Protein AF-A0A7V9JN51-F1 (afdb_monomer)

Radius of gyration: 38.96 Å; Cα contacts (8 Å, |Δi|>4): 199; chains: 1; bounding box: 69×54×113 Å

Mean predicted aligned error: 16.92 Å

Secondary structure (DSSP, 8-state):
--------------------------------PPPPPPPHHHHHHHHHHHHHHHHHHHHHHHHT---S----GGGGTSSPEEEEEEEEEEEEEEPPTTSS-SSS--EEEEEEEEE-STTSTT-EEEEEEE--TTS----TT-EEEEEE-SS-TTSGGGEEEEEE--SS-GGGG-

Foldseek 3Di:
DDDDDDDDDDDDDDDDDDDDDDPDPDDDDDDDDPDPDDDPVVVVVVCVVVVVVVVVVVVVCVVPVCPDDPPACVVVVPFFGKWKKFWQDWDKDFDDPPQDPPDDRWIKIWTFIATCDDPDHRATEIDIGTPDPPDDDDDGGKMWIWGAQPDPPNYNVRIDTDDIDDDDDCVVVD

Solvent-accessible surface area (backbone atoms only — not comparable to full-atom values): 11238 Å² total; per-residue (Å²): 142,81,88,86,84,89,82,90,82,88,83,91,82,89,84,89,85,85,85,88,90,75,95,69,86,83,80,87,77,87,80,78,68,82,77,76,80,79,50,73,66,58,54,50,54,49,47,68,54,48,52,59,52,51,49,51,50,53,50,45,51,62,73,66,44,80,84,60,77,80,74,47,48,45,86,74,77,76,44,48,38,72,26,44,27,36,27,69,37,60,42,82,36,78,57,63,95,80,84,61,77,92,78,78,95,54,52,14,36,36,28,39,30,30,25,69,38,74,93,37,54,71,45,70,31,67,47,78,42,70,65,48,97,85,46,80,88,71,49,64,72,36,47,32,33,26,30,34,69,82,59,56,72,85,44,41,88,24,47,42,84,74,49,62,70,76,74,81,63,76,78,75,79,114

Sequence (174 aa):
MSALDNRAGRHRGGGIGERAGAAGGHGHGHGHGPAPPSSRRVKMLLIAVLVPLALATLVGLWLTWPGDQPRSAIDVGLGQRPVQGDVLTATSAPCASGGAGVGQDKKCVSLAVRLADGDSPGVVIQQVLPDEPSTPRFAVGNHVVLGYTGGNPSDAASYQIQDFQRGAPMLWLA

Structure (mmCIF, N/CA/C/O backbone):
data_AF-A0A7V9JN51-F1
#
_entry.id   AF-A0A7V9JN51-F1
#
loop_
_atom_site.group_PDB
_atom_site.id
_atom_site.type_symbol
_atom_site.label_atom_id
_atom_site.label_alt_id
_atom_site.label_comp_id
_atom_site.label_asym_id
_atom_site.label_entity_id
_atom_site.label_seq_id
_atom_site.pdbx_PDB_ins_code
_atom_site.Cartn_x
_atom_site.Cartn_y
_atom_site.Cartn_z
_atom_site.occupancy
_atom_site.B_iso_or_equiv
_atom_site.auth_seq_id
_atom_site.auth_comp_id
_atom_site.auth_asym_id
_atom_site.auth_atom_id
_atom_site.pdbx_PDB_model_num
ATOM 1 N N . MET A 1 1 ? -38.667 8.776 93.250 1.00 43.41 1 MET A N 1
ATOM 2 C CA . MET A 1 1 ? -38.473 7.785 94.330 1.00 43.41 1 MET A CA 1
ATOM 3 C C . MET A 1 1 ? -39.469 6.654 94.141 1.00 43.41 1 MET A C 1
ATOM 5 O O . MET A 1 1 ? -40.639 6.836 94.439 1.00 43.41 1 MET A O 1
ATOM 9 N N . SER A 1 2 ? -39.026 5.535 93.574 1.00 45.75 2 SER A N 1
ATOM 10 C CA . SER A 1 2 ? -39.509 4.179 93.872 1.00 45.75 2 SER A CA 1
ATOM 11 C C . SER A 1 2 ? -38.674 3.218 93.041 1.00 45.75 2 SER A C 1
ATOM 13 O O . SER A 1 2 ? -38.678 3.266 91.815 1.00 45.75 2 SER A O 1
ATOM 15 N N . ALA A 1 3 ? -37.867 2.457 93.769 1.00 46.81 3 ALA A N 1
ATOM 16 C CA . ALA A 1 3 ? -37.090 1.327 93.304 1.00 46.81 3 ALA A CA 1
ATOM 17 C C . ALA A 1 3 ? -38.011 0.177 92.878 1.00 46.81 3 ALA A C 1
ATOM 19 O O . ALA A 1 3 ? -39.186 0.203 93.230 1.00 46.81 3 ALA A O 1
ATOM 20 N N . LEU A 1 4 ? -37.440 -0.796 92.161 1.00 54.66 4 LEU A N 1
ATOM 21 C CA . LEU A 1 4 ? -37.751 -2.238 92.088 1.00 54.66 4 LEU A CA 1
ATOM 22 C C . LEU A 1 4 ? -37.086 -2.749 90.791 1.00 54.66 4 LEU A C 1
ATOM 24 O O . LEU A 1 4 ? -37.167 -2.088 89.765 1.00 54.66 4 LEU A O 1
ATOM 28 N N . ASP A 1 5 ? -36.419 -3.889 90.699 1.00 55.03 5 ASP A N 1
ATOM 29 C CA . ASP A 1 5 ? -35.916 -4.849 91.673 1.00 55.03 5 ASP A CA 1
ATOM 30 C C . ASP A 1 5 ? -34.914 -5.721 90.892 1.00 55.03 5 ASP A C 1
ATOM 32 O O . ASP A 1 5 ? -35.132 -6.028 89.718 1.00 55.03 5 ASP A O 1
ATOM 36 N N . ASN A 1 6 ? -33.794 -6.076 91.510 1.00 48.84 6 ASN A N 1
ATOM 37 C CA . ASN A 1 6 ? -32.696 -6.814 90.889 1.00 48.84 6 ASN A CA 1
ATOM 38 C C . ASN A 1 6 ? -32.663 -8.198 91.548 1.00 48.84 6 ASN A C 1
ATOM 40 O O . ASN A 1 6 ? -32.334 -8.303 92.729 1.00 48.84 6 ASN A O 1
ATOM 44 N N . ARG A 1 7 ? -32.976 -9.273 90.813 1.00 53.31 7 ARG A N 1
ATOM 45 C CA . ARG A 1 7 ? -32.787 -10.649 91.306 1.00 53.31 7 ARG A CA 1
ATOM 46 C C . ARG A 1 7 ? -31.968 -11.487 90.340 1.00 53.31 7 ARG A C 1
ATOM 48 O O . ARG A 1 7 ? -32.456 -11.993 89.336 1.00 53.31 7 ARG A O 1
ATOM 55 N N . ALA A 1 8 ? -30.708 -11.658 90.722 1.00 46.53 8 ALA A N 1
ATOM 56 C CA . ALA A 1 8 ? -29.816 -12.687 90.226 1.00 46.53 8 ALA A CA 1
ATOM 57 C C . ALA A 1 8 ? -30.204 -14.053 90.820 1.00 46.53 8 ALA A C 1
ATOM 59 O O . ALA A 1 8 ? -30.344 -14.195 92.035 1.00 46.53 8 ALA A O 1
ATOM 60 N N . GLY A 1 9 ? -30.328 -15.062 89.958 1.00 46.59 9 GLY A N 1
ATOM 61 C CA . GLY A 1 9 ? -30.473 -16.472 90.313 1.00 46.59 9 GLY A CA 1
ATOM 62 C C . GLY A 1 9 ? -29.357 -17.280 89.657 1.00 46.59 9 GLY A C 1
ATOM 63 O O . GLY A 1 9 ? -29.272 -17.382 88.440 1.00 46.59 9 GLY A O 1
ATOM 64 N N . ARG A 1 10 ? -28.466 -17.802 90.493 1.00 52.41 10 ARG A N 1
ATOM 65 C CA . ARG A 1 10 ? -27.251 -18.559 90.185 1.00 52.41 10 ARG A CA 1
ATOM 66 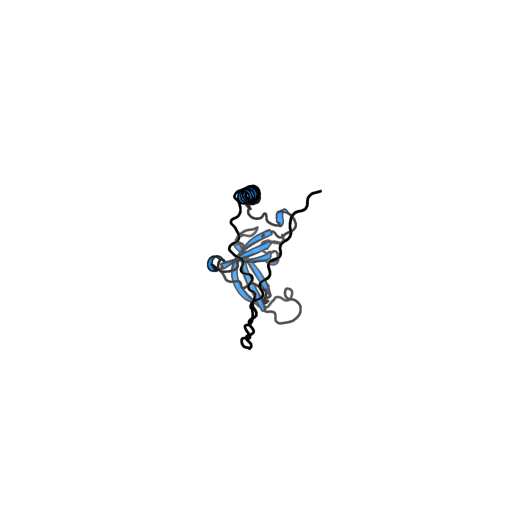C C . ARG A 1 10 ? -27.576 -20.040 89.981 1.00 52.41 10 ARG A C 1
ATOM 68 O O . ARG A 1 10 ? -28.159 -20.620 90.883 1.00 52.41 10 ARG A O 1
ATOM 75 N N . HIS A 1 11 ? -27.040 -20.687 88.943 1.00 46.34 11 HIS A N 1
ATOM 76 C CA . HIS A 1 11 ? -26.738 -22.126 88.990 1.00 46.34 11 HIS A CA 1
ATOM 77 C C . HIS A 1 11 ? -25.401 -22.427 88.303 1.00 46.34 11 HIS A C 1
ATOM 79 O O . HIS A 1 11 ? -25.192 -22.132 87.131 1.00 46.34 11 HIS A O 1
ATOM 85 N N . ARG A 1 12 ? -24.473 -22.982 89.092 1.00 50.38 12 ARG A N 1
ATOM 86 C CA . ARG A 1 12 ? -23.193 -23.551 88.661 1.00 50.38 12 ARG A CA 1
ATOM 87 C C . ARG A 1 12 ? -23.409 -25.043 88.403 1.00 50.38 12 ARG A C 1
ATOM 89 O O . ARG A 1 12 ? -23.858 -25.735 89.310 1.00 50.38 12 ARG A O 1
ATOM 96 N N . GLY A 1 13 ? -23.035 -25.522 87.222 1.00 46.09 13 GLY A N 1
ATOM 97 C CA . GLY A 1 13 ? -22.823 -26.939 86.932 1.00 46.09 13 GLY A CA 1
ATOM 98 C C . GLY A 1 13 ? -21.404 -27.105 86.404 1.00 46.09 13 GLY A C 1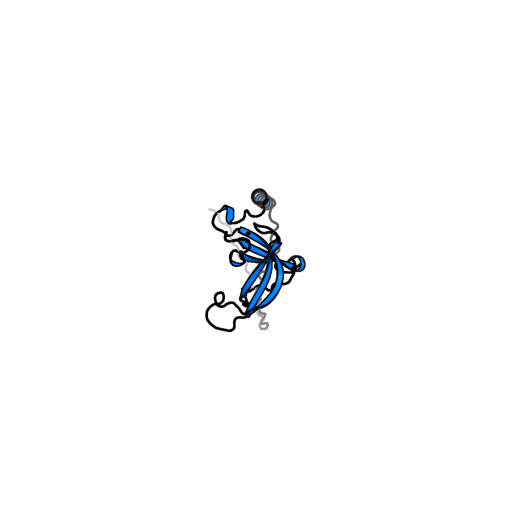
ATOM 99 O O . GLY A 1 13 ? -21.088 -26.590 85.337 1.00 46.09 13 GLY A O 1
ATOM 100 N N . GLY A 1 14 ? -20.537 -27.732 87.198 1.00 45.97 14 GLY A N 1
ATOM 101 C CA . GLY A 1 14 ? -19.174 -28.076 86.806 1.00 45.97 14 GLY A CA 1
ATOM 102 C C . GLY A 1 14 ? -19.137 -29.438 86.118 1.00 45.97 14 GLY A C 1
ATOM 103 O O . GLY A 1 14 ? -19.810 -30.368 86.553 1.00 45.97 14 GLY A O 1
ATOM 104 N N . GLY A 1 15 ? -18.319 -29.546 85.076 1.00 41.19 15 GLY A N 1
ATOM 105 C CA . GLY A 1 15 ? -17.963 -30.797 84.418 1.00 41.19 15 GLY A CA 1
ATOM 106 C C . GLY A 1 15 ? -16.616 -30.620 83.726 1.00 41.19 15 GLY A C 1
ATOM 107 O O . GLY A 1 15 ? -16.503 -29.860 82.771 1.00 41.19 15 GLY A O 1
ATOM 108 N N . ILE A 1 16 ? -15.596 -31.273 84.273 1.00 54.31 16 ILE A N 1
ATOM 109 C CA . ILE A 1 16 ? -14.233 -31.383 83.746 1.00 54.31 16 ILE A CA 1
ATOM 110 C C . ILE A 1 16 ? -14.132 -32.656 82.899 1.00 54.31 16 ILE A C 1
ATOM 112 O O . ILE A 1 16 ? -14.605 -33.710 83.316 1.00 54.31 16 ILE A O 1
ATOM 116 N N . GLY A 1 17 ? -13.498 -32.557 81.732 1.00 43.19 17 GLY A N 1
ATOM 117 C CA . GLY A 1 17 ? -13.174 -33.679 80.851 1.00 43.19 17 GLY A CA 1
ATOM 118 C C . GLY A 1 17 ? -12.089 -33.263 79.859 1.00 43.19 17 GLY A C 1
ATOM 119 O O . GLY A 1 17 ? -12.243 -32.284 79.138 1.00 43.19 17 GLY A O 1
ATOM 120 N N . GLU A 1 18 ? -10.964 -33.966 79.899 1.00 48.62 18 GLU A N 1
ATOM 121 C CA . GLU A 1 18 ? -9.652 -33.589 79.372 1.00 48.62 18 GLU A CA 1
ATOM 122 C C . GLU A 1 18 ? -9.336 -34.298 78.029 1.00 48.62 18 GLU A C 1
ATOM 124 O O . GLU A 1 18 ? -9.762 -35.430 77.819 1.00 48.62 18 GLU A O 1
ATOM 129 N N . ARG A 1 19 ? -8.466 -33.662 77.222 1.00 48.19 19 ARG A N 1
ATOM 130 C CA . ARG A 1 19 ? -7.533 -34.200 76.189 1.00 48.19 19 ARG A CA 1
ATOM 131 C C . ARG A 1 19 ? -7.934 -34.317 74.700 1.00 48.19 19 ARG A C 1
ATOM 133 O O . ARG A 1 19 ? -8.689 -35.181 74.287 1.00 48.19 19 ARG A O 1
ATOM 140 N N . ALA A 1 20 ? -7.184 -33.514 73.930 1.00 50.78 20 ALA A N 1
ATOM 141 C CA . ALA A 1 20 ? -6.351 -33.835 72.756 1.00 50.78 20 ALA A CA 1
ATOM 142 C C . ALA A 1 20 ? -6.976 -34.337 71.437 1.00 50.78 20 ALA A C 1
ATOM 144 O O . ALA A 1 20 ? -7.496 -35.441 71.349 1.00 50.78 20 ALA A O 1
ATOM 145 N N . GLY A 1 21 ? -6.676 -33.587 70.364 1.00 46.84 21 GLY A N 1
ATOM 146 C CA . GLY A 1 21 ? -6.428 -34.144 69.029 1.00 46.84 21 GLY A CA 1
ATOM 147 C C . GLY A 1 21 ? -7.309 -33.599 67.906 1.00 46.84 21 GLY A C 1
ATOM 148 O O . GLY A 1 21 ? -8.359 -34.162 67.640 1.00 46.84 21 GLY A O 1
ATOM 149 N N . ALA A 1 22 ? -6.838 -32.560 67.208 1.00 52.62 22 ALA A N 1
ATOM 150 C CA . ALA A 1 22 ? -6.901 -32.437 65.743 1.00 52.62 22 ALA A CA 1
ATOM 151 C C . ALA A 1 22 ? -6.310 -31.084 65.319 1.00 52.62 22 ALA A C 1
ATOM 153 O O . ALA A 1 22 ? -6.910 -30.029 65.521 1.00 52.62 22 ALA A O 1
ATOM 154 N N . ALA A 1 23 ? -5.132 -31.117 64.696 1.00 57.66 23 ALA A N 1
ATOM 155 C CA . ALA A 1 23 ? -4.656 -30.026 63.859 1.00 57.66 23 ALA A CA 1
ATOM 156 C C . ALA A 1 23 ? -5.538 -29.969 62.600 1.00 57.66 23 ALA A C 1
ATOM 158 O O . ALA A 1 23 ? -5.245 -30.601 61.589 1.00 57.66 23 ALA A O 1
ATOM 159 N N . GLY A 1 24 ? -6.660 -29.257 62.690 1.00 56.34 24 GLY A N 1
ATOM 160 C CA . GLY A 1 24 ? -7.473 -28.872 61.543 1.00 56.34 24 GLY A CA 1
ATOM 161 C C . GLY A 1 24 ? -7.037 -27.492 61.072 1.00 56.34 24 GLY A C 1
ATOM 162 O O . GLY A 1 24 ? -7.314 -26.494 61.739 1.00 56.34 24 GLY A O 1
ATOM 163 N N . GLY A 1 25 ? -6.332 -27.422 59.943 1.00 56.28 25 GLY A N 1
ATOM 164 C CA . GLY A 1 25 ? -6.083 -26.155 59.262 1.00 56.28 25 GLY A CA 1
ATOM 165 C C . GLY A 1 25 ? -7.415 -25.485 58.924 1.00 56.28 25 GLY A C 1
ATOM 166 O O . GLY A 1 25 ? -8.210 -26.028 58.160 1.00 56.28 25 GLY A O 1
ATOM 167 N N . HIS A 1 26 ? -7.671 -24.320 59.517 1.00 67.56 26 HIS A N 1
ATOM 168 C CA . HIS A 1 26 ? -8.842 -23.507 59.214 1.00 67.56 26 HIS A CA 1
ATOM 169 C C . HIS A 1 26 ? -8.529 -22.671 57.968 1.00 67.56 26 HIS A C 1
ATOM 171 O O . HIS A 1 26 ? -7.799 -21.686 58.038 1.00 67.56 26 HIS A O 1
ATOM 177 N N . GLY A 1 27 ? -9.045 -23.086 56.812 1.00 64.94 27 GLY A N 1
ATOM 178 C CA . GLY A 1 27 ? -9.023 -22.271 55.599 1.00 64.94 27 GLY A CA 1
ATOM 179 C C . GLY A 1 27 ? -10.145 -21.231 55.628 1.00 64.94 27 GLY A C 1
ATOM 180 O O . GLY A 1 27 ? -11.314 -21.588 55.769 1.00 64.94 27 GLY A O 1
ATOM 181 N N . HIS A 1 28 ? -9.808 -19.949 55.476 1.00 71.25 28 HIS A N 1
ATOM 182 C CA . HIS A 1 28 ? -10.781 -18.872 55.285 1.00 71.25 28 HIS A CA 1
ATOM 183 C C . HIS A 1 28 ? -10.987 -18.620 53.787 1.00 71.25 28 HIS A C 1
ATOM 185 O O . HIS A 1 28 ? -10.108 -18.091 53.113 1.00 71.25 28 HIS A O 1
ATOM 191 N N . GLY A 1 29 ? -12.148 -19.014 53.262 1.00 69.06 29 GLY A N 1
ATOM 192 C CA . GLY A 1 29 ? -12.582 -18.674 51.907 1.00 69.06 29 GLY A CA 1
ATOM 193 C C . GLY A 1 29 ? -13.557 -17.496 51.921 1.00 69.06 29 GLY A C 1
ATOM 194 O O . GLY A 1 29 ? -14.559 -17.534 52.634 1.00 69.06 29 GLY A O 1
ATOM 195 N N . HIS A 1 30 ? -13.305 -16.465 51.111 1.00 68.88 30 HIS A N 1
ATOM 196 C CA . HIS A 1 30 ? -14.263 -15.383 50.866 1.00 68.88 30 HIS A CA 1
ATOM 197 C C . HIS A 1 30 ? -15.189 -1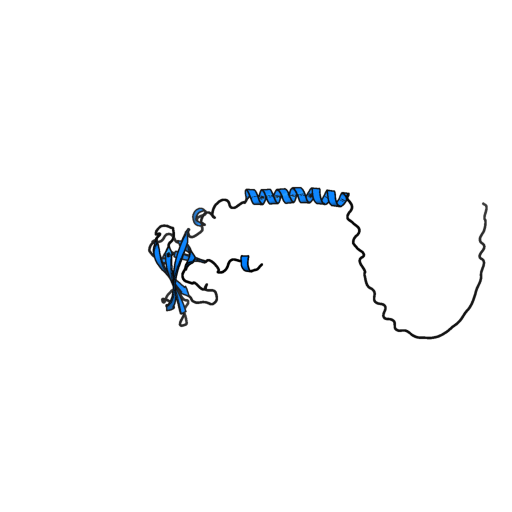5.768 49.711 1.00 68.88 30 HIS A C 1
ATOM 199 O O . HIS A 1 30 ? -14.959 -15.426 48.553 1.00 68.88 30 HIS A O 1
ATOM 205 N N . GLY A 1 31 ? -16.235 -16.528 50.032 1.00 63.06 31 GLY A N 1
ATOM 206 C CA . GLY A 1 31 ? -17.316 -16.783 49.090 1.00 63.06 31 GLY A CA 1
ATOM 207 C C . GLY A 1 31 ? -18.097 -15.497 48.833 1.00 63.06 31 GLY A C 1
ATOM 208 O O . GLY A 1 31 ? -18.807 -15.016 49.714 1.00 63.06 31 GLY A O 1
ATOM 209 N N . HIS A 1 32 ? -17.995 -14.946 47.627 1.00 61.50 32 HIS A N 1
ATOM 210 C CA . HIS A 1 32 ? -18.959 -13.960 47.159 1.00 61.50 32 HIS A CA 1
ATOM 211 C C . HIS A 1 32 ? -20.176 -14.716 46.632 1.00 61.50 32 HIS A C 1
ATOM 213 O O . HIS A 1 32 ? -20.114 -15.377 45.596 1.00 61.50 32 HIS A O 1
ATOM 219 N N . GLY A 1 33 ? -21.281 -14.647 47.376 1.00 73.94 33 GLY A N 1
ATOM 220 C CA . GLY A 1 33 ? -22.582 -15.036 46.842 1.00 73.94 33 GLY A CA 1
ATOM 221 C C . GLY A 1 33 ? -22.909 -14.221 45.581 1.00 73.94 33 GLY A C 1
ATOM 222 O O . GLY A 1 33 ? -22.310 -13.158 45.376 1.00 73.94 33 GLY A O 1
ATOM 223 N N . PRO A 1 34 ? -23.843 -14.691 44.732 1.00 73.38 34 PRO A N 1
ATOM 224 C CA . PRO A 1 34 ? -24.239 -13.968 43.530 1.00 73.38 34 PRO A CA 1
ATOM 225 C C . PRO A 1 34 ? -24.541 -12.512 43.876 1.00 73.38 34 PRO A C 1
ATOM 227 O O . PRO A 1 34 ? -25.297 -12.246 44.815 1.00 73.38 34 PRO A O 1
ATOM 230 N N . ALA A 1 35 ? -23.932 -11.574 43.146 1.00 71.56 35 ALA A N 1
ATOM 231 C CA . ALA A 1 35 ? -24.192 -10.159 43.357 1.00 71.56 35 ALA A CA 1
ATOM 232 C C . ALA A 1 35 ? -25.713 -9.922 43.305 1.00 71.56 35 ALA A C 1
ATOM 234 O O . ALA A 1 35 ? -26.368 -10.401 42.369 1.00 71.56 35 ALA A O 1
ATOM 235 N N . PRO A 1 36 ? -26.297 -9.232 44.301 1.00 72.50 36 PRO A N 1
ATOM 236 C CA . PRO A 1 36 ? -27.730 -9.001 44.326 1.00 72.50 36 PRO A CA 1
ATOM 237 C C . PRO A 1 36 ? -28.164 -8.303 43.030 1.00 72.50 36 PRO A C 1
ATOM 239 O O . PRO A 1 36 ? -27.436 -7.448 42.510 1.00 72.50 36 PRO A O 1
ATOM 242 N N . PRO A 1 37 ? -29.337 -8.659 42.479 1.00 74.75 37 PRO A N 1
ATOM 243 C CA . PRO A 1 37 ? -29.788 -8.109 41.214 1.00 74.75 37 PRO A CA 1
ATOM 244 C C . PRO A 1 37 ? -29.863 -6.583 41.303 1.00 74.75 37 PRO A C 1
ATOM 246 O O . PRO A 1 37 ? -30.482 -6.021 42.206 1.00 74.75 37 PRO A O 1
ATOM 249 N N . SER A 1 38 ? -29.235 -5.912 40.335 1.00 77.75 38 SER A N 1
ATOM 250 C CA . SER A 1 38 ? -29.294 -4.455 40.205 1.00 77.75 38 SER A CA 1
ATOM 251 C C . SER A 1 38 ? -30.748 -3.979 40.192 1.00 77.75 38 SER A C 1
ATOM 253 O O . SER A 1 38 ? -31.586 -4.497 39.441 1.00 77.75 38 SER A O 1
ATOM 255 N N . SER A 1 39 ? -31.044 -2.987 41.032 1.00 85.88 39 SER A N 1
ATOM 256 C CA . SER A 1 39 ? -32.387 -2.425 41.134 1.00 85.88 39 SER A CA 1
ATOM 257 C C . SER A 1 39 ? -32.844 -1.824 39.797 1.00 85.88 39 SER A C 1
ATOM 259 O O . SER A 1 39 ? -32.050 -1.303 39.010 1.00 85.88 39 SER A O 1
ATOM 261 N N . ARG A 1 40 ? -34.160 -1.834 39.545 1.00 87.69 40 ARG A N 1
ATOM 262 C CA . ARG A 1 40 ? -34.759 -1.270 38.318 1.00 87.69 40 ARG A CA 1
ATOM 263 C C . ARG A 1 40 ? -34.363 0.197 38.083 1.00 87.69 40 ARG A C 1
ATOM 265 O O . ARG A 1 40 ? -34.219 0.608 36.937 1.00 87.69 40 ARG A O 1
ATOM 272 N N . ARG A 1 41 ? -34.149 0.963 39.161 1.00 91.31 41 ARG A N 1
ATOM 273 C CA . ARG A 1 41 ? -33.716 2.371 39.112 1.00 91.31 41 ARG A CA 1
ATOM 274 C C . ARG A 1 41 ? -32.287 2.522 38.590 1.00 91.31 41 ARG A C 1
ATOM 276 O O . ARG A 1 41 ? -32.045 3.382 37.754 1.00 91.31 41 ARG A O 1
ATOM 283 N N . VAL A 1 42 ? -31.368 1.661 39.027 1.00 92.19 42 VAL A N 1
ATOM 284 C CA . VAL A 1 42 ? -29.971 1.670 38.558 1.00 92.19 42 VAL A CA 1
ATOM 285 C C . VAL A 1 42 ? -29.898 1.281 37.082 1.00 92.19 42 VAL A C 1
ATOM 287 O O . VAL A 1 42 ? -29.212 1.947 36.313 1.00 92.19 42 VAL A O 1
ATOM 290 N N . LYS A 1 43 ? -30.667 0.270 36.655 1.00 91.81 43 LYS A N 1
ATOM 291 C CA . LYS A 1 43 ? -30.770 -0.098 35.231 1.00 91.81 43 LYS A CA 1
ATOM 292 C C . LYS A 1 43 ? -31.298 1.056 34.371 1.00 91.81 43 LYS A C 1
ATOM 294 O O . LYS A 1 43 ? -30.747 1.316 33.310 1.00 91.81 43 LYS A O 1
ATOM 299 N N . MET A 1 44 ? -32.329 1.763 34.841 1.00 95.31 44 MET A N 1
ATOM 300 C CA . MET A 1 44 ? -32.880 2.942 34.157 1.00 95.31 44 MET A CA 1
ATOM 301 C C . MET A 1 44 ? -31.856 4.076 34.032 1.00 95.31 44 MET A C 1
ATOM 303 O O . MET A 1 44 ? -31.705 4.625 32.947 1.00 95.31 44 MET A O 1
ATOM 307 N N . LEU A 1 45 ? -31.124 4.393 35.106 1.00 95.50 45 LEU A N 1
ATOM 308 C CA . LEU A 1 45 ? -30.056 5.400 35.078 1.00 95.50 45 LEU A CA 1
ATOM 309 C C . LEU A 1 45 ? -28.943 5.028 34.095 1.00 95.50 45 LEU A C 1
ATOM 311 O O . LEU A 1 45 ? -28.506 5.869 33.316 1.00 95.50 45 LEU A O 1
ATOM 315 N N . LEU A 1 46 ? -28.522 3.761 34.093 1.00 96.00 46 LEU A N 1
ATOM 316 C CA . LEU A 1 46 ? -27.506 3.268 33.167 1.00 96.00 46 LEU A CA 1
ATOM 317 C C . LEU A 1 46 ? -27.966 3.417 31.711 1.00 96.00 46 LEU A C 1
ATOM 319 O O . LEU A 1 46 ? -27.226 3.942 30.889 1.00 96.00 46 LEU A O 1
ATOM 323 N N . ILE A 1 47 ? -29.197 3.001 31.398 1.00 97.25 47 ILE A N 1
ATOM 324 C CA . ILE A 1 47 ? -29.776 3.137 30.053 1.00 97.25 47 ILE A CA 1
ATOM 325 C C . ILE A 1 47 ? -29.862 4.614 29.653 1.00 97.25 47 ILE A C 1
ATOM 327 O O . ILE A 1 47 ? -29.483 4.959 28.537 1.00 97.25 47 ILE A O 1
ATOM 331 N N . ALA A 1 48 ? -30.288 5.491 30.565 1.00 97.12 48 ALA A N 1
ATOM 332 C CA . ALA A 1 48 ? -30.389 6.925 30.309 1.00 97.12 48 ALA A CA 1
ATOM 333 C C . ALA A 1 48 ? -29.040 7.577 29.952 1.00 97.12 48 ALA 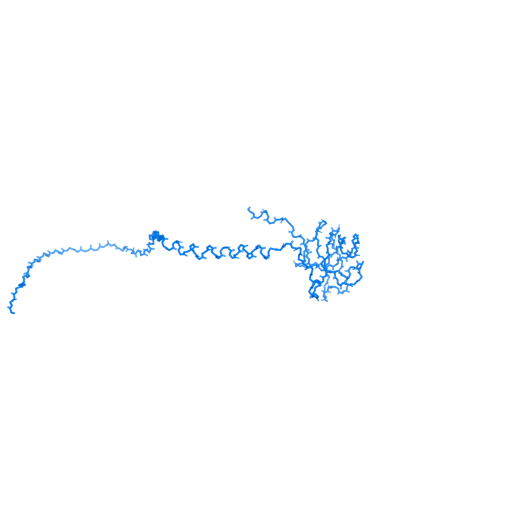A C 1
ATOM 335 O O . ALA A 1 48 ? -29.033 8.573 29.238 1.00 97.12 48 ALA A O 1
ATOM 336 N N . VAL A 1 49 ? -27.914 7.011 30.403 1.00 97.62 49 VAL A N 1
ATOM 337 C CA . VAL A 1 49 ? -26.559 7.478 30.059 1.00 97.62 49 VAL A CA 1
ATOM 338 C C . VAL A 1 49 ? -25.993 6.756 28.832 1.00 97.62 49 VAL A C 1
ATOM 340 O O . VAL A 1 49 ? -25.403 7.392 27.963 1.00 97.62 49 VAL A O 1
ATOM 343 N N . LEU A 1 50 ? -26.173 5.437 28.723 1.00 98.12 50 LEU A N 1
ATOM 344 C CA . LEU A 1 50 ? -25.595 4.643 27.634 1.00 98.12 50 LEU A CA 1
ATOM 345 C C . LEU A 1 50 ? -26.271 4.901 26.289 1.00 98.12 50 LEU A C 1
ATOM 347 O O . LEU A 1 50 ? -25.583 4.952 25.275 1.00 98.12 50 LEU A O 1
ATOM 351 N N . VAL A 1 51 ? -27.595 5.075 26.263 1.00 98.25 51 VAL A N 1
ATOM 352 C CA . VAL A 1 51 ? -28.339 5.330 25.021 1.00 98.25 51 VAL A CA 1
ATOM 353 C C . VAL A 1 51 ? -27.861 6.601 24.308 1.00 98.25 51 VAL A C 1
ATOM 355 O O . VAL A 1 51 ? -27.524 6.495 23.130 1.00 98.25 51 VAL A O 1
ATOM 358 N N . PRO A 1 52 ? -27.767 7.784 24.949 1.00 97.19 52 PRO A N 1
ATOM 359 C CA . PRO A 1 52 ? -27.276 8.974 24.257 1.00 97.19 52 PRO A CA 1
ATOM 360 C C . PRO A 1 52 ? -25.812 8.839 23.826 1.00 97.19 52 PRO A C 1
ATOM 362 O O . PRO A 1 52 ? -25.461 9.323 22.754 1.00 97.19 52 PRO A O 1
ATOM 365 N N . LEU A 1 53 ? -24.969 8.142 24.598 1.00 98.25 53 LEU A N 1
ATOM 366 C CA . LEU A 1 53 ? -23.577 7.891 24.213 1.00 98.25 53 LEU A CA 1
ATOM 367 C C . LEU A 1 53 ? -23.493 6.995 22.968 1.00 98.25 53 LEU A C 1
ATOM 369 O O . LEU A 1 53 ? -22.780 7.315 22.022 1.00 98.25 53 LEU A O 1
ATOM 373 N N . ALA A 1 54 ? -24.276 5.914 22.936 1.00 97.75 54 ALA A N 1
ATOM 374 C CA . ALA A 1 54 ? -24.371 5.022 21.786 1.00 97.75 54 ALA A CA 1
ATOM 375 C C . ALA A 1 54 ? -24.883 5.771 20.546 1.00 97.75 54 ALA A C 1
ATOM 377 O O . ALA A 1 54 ? -24.293 5.667 19.472 1.00 97.75 54 ALA A O 1
ATOM 378 N N . LEU A 1 55 ? -25.921 6.600 20.695 1.00 98.44 55 LEU A N 1
ATOM 379 C CA . LEU A 1 55 ? -26.416 7.443 19.605 1.00 98.44 55 LEU A CA 1
ATOM 380 C C . LEU A 1 55 ? -25.342 8.417 19.109 1.00 98.44 55 LEU A C 1
ATOM 382 O O . LEU A 1 55 ? -25.137 8.516 17.904 1.00 98.44 55 LEU A O 1
ATOM 386 N N . ALA A 1 56 ? -24.607 9.074 20.009 1.00 97.56 56 ALA A N 1
ATOM 387 C CA . ALA A 1 56 ? -23.503 9.953 19.636 1.00 97.56 56 ALA A CA 1
ATOM 388 C C . ALA A 1 56 ? -22.399 9.203 18.872 1.00 97.56 56 ALA A C 1
ATOM 390 O O . ALA A 1 56 ? -21.884 9.729 17.891 1.00 97.56 56 ALA A O 1
ATOM 391 N N . THR A 1 57 ? -22.070 7.963 19.257 1.00 97.25 57 THR A N 1
ATOM 392 C CA . THR A 1 57 ? -21.092 7.146 18.516 1.00 97.25 57 THR A CA 1
ATOM 393 C C . THR A 1 57 ? -21.586 6.733 17.134 1.00 97.25 57 THR A C 1
ATOM 395 O O . THR A 1 57 ? -20.805 6.771 16.191 1.00 97.25 57 THR A O 1
ATOM 398 N N . LEU A 1 58 ? -22.870 6.391 16.984 1.00 97.75 58 LEU A N 1
ATOM 399 C CA . LEU A 1 58 ? -23.457 6.046 15.686 1.00 97.75 58 LEU A CA 1
ATOM 400 C C . LEU A 1 58 ? -23.503 7.259 14.758 1.00 97.75 58 LEU A C 1
ATOM 402 O O . LEU A 1 58 ? -23.163 7.150 13.585 1.00 97.75 58 LEU A O 1
ATOM 406 N N . VAL A 1 59 ? -23.873 8.423 15.296 1.00 97.25 59 VAL A N 1
ATOM 407 C CA . VAL A 1 59 ? -23.833 9.695 14.568 1.00 97.25 59 VAL A CA 1
ATOM 408 C C . VAL A 1 59 ? -22.399 10.044 14.190 1.00 97.25 59 VAL A C 1
ATOM 410 O O . VAL A 1 59 ? -22.157 10.400 13.045 1.00 97.25 59 VAL A O 1
ATOM 413 N N . GLY A 1 60 ? -21.446 9.894 15.113 1.00 94.69 60 GLY A N 1
ATOM 414 C CA . GLY A 1 60 ? -20.024 10.070 14.840 1.00 94.69 60 GLY A CA 1
ATOM 415 C C . GLY A 1 60 ? -19.566 9.176 13.695 1.00 94.69 60 GLY A C 1
ATOM 416 O O . GLY A 1 60 ? -19.072 9.689 12.705 1.00 94.69 60 GLY A O 1
ATOM 417 N N . LEU A 1 61 ? -19.831 7.871 13.774 1.00 95.06 61 LEU A N 1
ATOM 418 C CA . LEU A 1 61 ? -19.469 6.899 12.742 1.00 95.06 61 LEU A CA 1
ATOM 419 C C . LEU A 1 61 ? -20.103 7.213 11.383 1.00 95.06 61 LEU A C 1
ATOM 421 O O . LEU A 1 61 ? -19.465 7.008 10.357 1.00 95.06 61 LEU A O 1
ATOM 425 N N . TRP A 1 62 ? -21.346 7.698 11.373 1.00 94.00 62 TRP A N 1
ATOM 426 C CA . TRP A 1 62 ? -22.054 8.070 10.151 1.00 94.00 62 TRP A CA 1
ATOM 427 C C . TRP A 1 62 ? -21.521 9.373 9.542 1.00 94.00 62 TRP A C 1
ATOM 429 O O . TRP A 1 62 ? -21.300 9.441 8.338 1.00 94.00 62 TRP A O 1
ATOM 439 N N . LEU A 1 63 ? -21.262 10.392 10.367 1.00 92.44 63 LEU A N 1
ATOM 440 C CA . LEU A 1 63 ? -20.696 11.673 9.932 1.00 92.44 63 LEU A CA 1
ATOM 441 C C . LEU A 1 63 ? -19.239 11.541 9.488 1.00 92.44 63 LEU A C 1
ATOM 443 O O . LEU A 1 63 ? -18.835 12.161 8.511 1.00 92.44 63 LEU A O 1
ATOM 447 N N . THR A 1 64 ? -18.447 10.751 10.213 1.00 87.56 64 THR A N 1
ATOM 448 C CA . THR A 1 64 ? -17.047 10.463 9.880 1.00 87.56 64 THR A CA 1
ATOM 449 C C . THR A 1 64 ? -16.921 9.263 8.960 1.00 87.56 64 THR A C 1
ATOM 451 O O . THR A 1 64 ? -15.817 8.737 8.813 1.00 87.56 64 THR A O 1
ATOM 454 N N . TRP A 1 65 ? -18.028 8.778 8.390 1.00 86.12 65 TRP A N 1
ATOM 455 C CA . TRP A 1 65 ? -17.963 7.661 7.471 1.00 86.12 65 TRP A CA 1
ATOM 456 C C . TRP A 1 65 ? -17.057 8.072 6.309 1.00 86.12 65 TRP A C 1
ATOM 458 O O . TRP A 1 65 ? -17.327 9.097 5.672 1.00 86.12 65 TRP A O 1
ATOM 468 N N . PRO A 1 66 ? -15.975 7.327 6.031 1.00 72.38 66 PRO A N 1
ATOM 469 C CA . PRO A 1 66 ? -15.112 7.621 4.902 1.00 72.38 66 PRO A CA 1
ATOM 470 C C . PRO A 1 66 ? -15.881 7.250 3.629 1.00 72.38 66 PRO A C 1
ATOM 472 O O . PRO A 1 66 ? -15.823 6.123 3.147 1.00 72.38 66 PRO A O 1
ATOM 475 N N . GLY A 1 67 ? -16.709 8.182 3.154 1.00 68.38 67 GLY A N 1
ATOM 476 C CA . GLY A 1 67 ? -17.501 8.031 1.934 1.00 68.38 67 GLY A CA 1
ATOM 477 C C . GLY A 1 67 ? -16.655 8.167 0.673 1.00 68.38 67 GLY A C 1
ATOM 478 O O . GLY A 1 67 ? -16.976 7.566 -0.348 1.00 68.38 67 GLY A O 1
ATOM 479 N N . ASP A 1 68 ? -15.537 8.883 0.777 1.00 62.06 68 ASP A N 1
ATOM 480 C CA . ASP A 1 68 ? -14.617 9.107 -0.325 1.00 62.06 68 ASP A CA 1
ATOM 481 C C . ASP A 1 68 ? -13.328 8.317 -0.094 1.00 62.06 68 ASP A C 1
ATOM 483 O O . ASP A 1 68 ? -12.845 8.201 1.039 1.00 62.06 68 ASP A O 1
ATOM 487 N N . GLN A 1 69 ? -12.747 7.795 -1.180 1.00 57.78 69 GLN A N 1
ATOM 488 C CA . GLN A 1 69 ? -11.373 7.301 -1.143 1.00 57.78 69 GLN A CA 1
ATOM 489 C C . GLN A 1 69 ? -10.484 8.383 -0.525 1.00 57.78 69 GLN A C 1
ATOM 491 O O . GLN A 1 69 ? -10.707 9.561 -0.827 1.00 57.78 69 GLN A O 1
ATOM 496 N N . PRO A 1 70 ? -9.518 8.026 0.346 1.00 53.81 70 PRO A N 1
ATOM 497 C CA . PRO A 1 70 ? -8.656 9.013 0.971 1.00 53.81 70 PRO A CA 1
ATOM 498 C C . PRO A 1 70 ? -8.108 9.916 -0.124 1.00 53.81 70 PRO A C 1
ATOM 500 O O . PRO A 1 70 ? -7.408 9.454 -1.029 1.00 53.81 70 PRO A O 1
ATOM 503 N N . ARG A 1 71 ? -8.495 11.197 -0.066 1.00 49.06 71 ARG A N 1
ATOM 504 C CA . ARG A 1 71 ? -7.892 12.230 -0.896 1.00 49.06 71 ARG A CA 1
ATOM 505 C C . ARG A 1 71 ? -6.399 12.036 -0.750 1.00 49.06 71 ARG A C 1
ATOM 507 O O . ARG A 1 71 ? -5.878 11.993 0.366 1.00 49.06 71 ARG A O 1
ATOM 514 N N . SER A 1 72 ? -5.761 11.769 -1.881 1.00 53.31 72 SER A N 1
ATOM 515 C CA . SER A 1 72 ? -4.331 11.517 -1.960 1.00 53.31 72 SER A CA 1
ATOM 516 C C . SER A 1 72 ? -3.603 12.562 -1.114 1.00 53.31 72 SER A C 1
ATOM 518 O O . SER A 1 72 ? -4.002 13.723 -1.135 1.00 53.31 72 SER A O 1
ATOM 520 N N . ALA A 1 73 ? -2.532 12.197 -0.402 1.00 52.06 73 ALA A N 1
ATOM 521 C CA . ALA A 1 73 ? -1.735 13.126 0.423 1.00 52.06 73 ALA A CA 1
ATOM 522 C C . ALA A 1 73 ? -1.223 14.384 -0.336 1.00 52.06 73 ALA A C 1
ATOM 524 O O . ALA A 1 73 ? -0.712 15.332 0.260 1.00 52.06 73 ALA A O 1
ATOM 525 N N . ILE A 1 74 ? -1.417 14.393 -1.653 1.00 52.69 74 ILE A N 1
ATOM 526 C CA . ILE A 1 74 ? -1.347 15.509 -2.596 1.00 52.69 74 ILE A CA 1
ATOM 527 C C . ILE A 1 74 ? -2.231 16.699 -2.199 1.00 52.69 74 ILE A C 1
ATOM 529 O O . ILE A 1 74 ? -1.765 17.831 -2.281 1.00 52.69 74 ILE A O 1
ATOM 533 N N . ASP A 1 75 ? -3.463 16.483 -1.726 1.00 50.66 75 ASP A N 1
ATOM 534 C CA . ASP A 1 75 ? -4.420 17.578 -1.471 1.00 50.66 75 ASP A CA 1
ATOM 535 C C . ASP A 1 75 ? -4.024 18.459 -0.274 1.00 50.66 75 ASP A C 1
ATOM 537 O O . ASP A 1 75 ? -4.531 19.568 -0.114 1.00 50.66 75 ASP A O 1
ATOM 541 N N . VAL A 1 76 ? -3.083 17.992 0.551 1.00 52.81 76 VAL A N 1
ATOM 542 C CA . VAL A 1 76 ? -2.508 18.752 1.671 1.00 52.81 76 VAL A CA 1
ATOM 543 C C . VAL A 1 76 ? -1.087 19.253 1.390 1.00 52.81 76 VAL A C 1
ATOM 545 O O . VAL A 1 76 ? -0.473 19.824 2.283 1.00 52.81 76 VAL A O 1
ATOM 548 N N . GLY A 1 77 ? -0.548 19.058 0.177 1.00 51.97 77 GLY A N 1
ATOM 549 C CA . GLY A 1 77 ? 0.779 19.551 -0.226 1.00 51.97 77 GLY A CA 1
ATOM 550 C C . GLY A 1 77 ? 1.965 18.914 0.515 1.00 51.97 77 GLY A C 1
ATOM 551 O O . GLY A 1 77 ? 3.070 19.449 0.474 1.00 51.97 77 GLY A O 1
ATOM 552 N N . LEU A 1 78 ? 1.741 17.795 1.211 1.00 56.00 78 LEU A N 1
ATOM 553 C CA . LEU A 1 78 ? 2.714 17.171 2.118 1.00 56.00 78 LEU A CA 1
ATOM 554 C C . LEU A 1 78 ? 3.097 15.736 1.721 1.00 56.00 78 LEU A C 1
ATOM 556 O O . LEU A 1 78 ? 3.892 15.113 2.423 1.00 56.00 78 LEU A O 1
ATOM 560 N N . GLY A 1 79 ? 2.560 15.188 0.624 1.00 63.62 79 GLY A N 1
ATOM 561 C CA . GLY A 1 79 ? 2.811 13.797 0.245 1.00 63.62 79 GLY A CA 1
ATOM 562 C C . GLY A 1 79 ? 2.853 13.523 -1.255 1.00 63.62 79 GLY A C 1
ATOM 563 O O . GLY A 1 79 ? 2.296 14.255 -2.068 1.00 63.62 79 GLY A O 1
ATOM 564 N N . GLN A 1 80 ? 3.530 12.424 -1.589 1.00 79.56 80 GLN A N 1
ATOM 565 C CA . GLN A 1 80 ? 3.637 11.860 -2.937 1.00 79.56 80 GLN A CA 1
ATOM 566 C C . GLN A 1 80 ? 2.259 11.388 -3.442 1.00 79.56 80 GLN A C 1
ATOM 568 O O . GLN A 1 80 ? 1.441 10.930 -2.638 1.00 79.56 80 GLN A O 1
ATOM 573 N N . ARG A 1 81 ? 1.994 11.450 -4.757 1.00 86.56 81 ARG A N 1
ATOM 574 C CA . ARG A 1 81 ? 0.705 10.996 -5.330 1.00 86.56 81 ARG A CA 1
ATOM 575 C C . ARG A 1 81 ? 0.654 9.472 -5.314 1.00 86.56 81 ARG A C 1
ATOM 577 O O . ARG A 1 81 ? 1.532 8.876 -5.928 1.00 86.56 81 ARG A O 1
ATOM 584 N N . PRO A 1 82 ? -0.336 8.829 -4.679 1.00 89.75 82 PRO A N 1
ATOM 585 C CA . PRO A 1 82 ? -0.489 7.391 -4.790 1.00 89.75 82 PRO A CA 1
ATOM 586 C C . PRO A 1 82 ? -0.859 7.023 -6.233 1.00 89.75 82 PRO A C 1
ATOM 588 O O . PRO A 1 82 ? -1.720 7.655 -6.845 1.00 89.75 82 PRO A O 1
ATOM 591 N N . VAL A 1 83 ? -0.184 6.009 -6.758 1.00 92.56 83 VAL A N 1
ATOM 592 C CA . VAL A 1 83 ? -0.361 5.419 -8.085 1.00 92.56 83 VAL A CA 1
ATOM 593 C C . VAL A 1 83 ? -0.427 3.910 -7.898 1.00 92.56 83 VAL A C 1
ATOM 595 O O . VAL A 1 83 ? 0.433 3.322 -7.243 1.00 92.56 83 VAL A O 1
ATOM 598 N N . GLN A 1 84 ? -1.460 3.280 -8.434 1.00 94.19 84 GLN A N 1
ATOM 599 C CA . GLN A 1 84 ? -1.653 1.838 -8.378 1.00 94.19 84 GLN A CA 1
ATOM 600 C C . GLN A 1 84 ? -0.740 1.142 -9.386 1.00 94.19 84 GLN A C 1
ATOM 602 O O . GLN A 1 84 ? -0.529 1.628 -10.500 1.00 94.19 84 GLN A O 1
ATOM 607 N N . GLY A 1 85 ? -0.223 -0.028 -9.022 1.00 94.88 85 GLY A N 1
ATOM 608 C CA . GLY A 1 85 ? 0.577 -0.844 -9.923 1.00 94.88 85 GLY A CA 1
ATOM 609 C C . GLY A 1 85 ? 0.451 -2.341 -9.674 1.00 94.88 85 GLY A C 1
ATOM 610 O O . GLY A 1 85 ? 0.134 -2.789 -8.573 1.00 94.88 85 GLY A O 1
ATOM 611 N N . ASP A 1 86 ? 0.749 -3.112 -10.715 1.00 96.31 86 ASP A N 1
ATOM 612 C CA . ASP A 1 86 ? 0.785 -4.572 -10.679 1.00 96.31 86 ASP A CA 1
ATOM 613 C C . ASP A 1 86 ? 2.216 -5.073 -10.840 1.00 96.31 86 ASP A C 1
ATOM 615 O O . ASP A 1 86 ? 2.907 -4.730 -11.805 1.00 96.31 86 ASP A O 1
ATOM 619 N N . VAL A 1 87 ? 2.647 -5.957 -9.944 1.00 95.88 87 VAL A N 1
ATOM 620 C CA . VAL A 1 87 ? 3.934 -6.643 -10.072 1.00 95.88 87 VAL A CA 1
ATOM 621 C C . VAL A 1 87 ? 3.844 -7.694 -11.182 1.00 95.88 87 VAL A C 1
ATOM 623 O O . VAL A 1 87 ? 3.114 -8.679 -11.070 1.00 95.88 87 VAL A O 1
ATOM 626 N N . LEU A 1 88 ? 4.614 -7.510 -12.253 1.00 96.88 88 LEU A N 1
ATOM 627 C CA . LEU A 1 88 ? 4.734 -8.459 -13.364 1.00 96.88 88 LEU A CA 1
ATOM 628 C C . LEU A 1 88 ? 5.815 -9.504 -13.114 1.00 96.88 88 LEU A C 1
ATOM 630 O O . LEU A 1 88 ? 5.662 -10.660 -13.502 1.00 96.88 88 LEU A O 1
ATOM 634 N N . THR A 1 89 ? 6.912 -9.098 -12.479 1.00 95.62 89 THR A N 1
ATOM 635 C CA . THR A 1 89 ? 8.027 -9.976 -12.120 1.00 95.62 89 THR A CA 1
ATOM 636 C C . THR A 1 89 ? 8.617 -9.549 -10.785 1.00 95.62 89 THR A C 1
ATOM 638 O O . THR A 1 89 ? 8.614 -8.367 -10.446 1.00 95.62 89 THR A O 1
ATOM 641 N N . ALA A 1 90 ? 9.130 -10.521 -10.033 1.00 93.50 90 ALA A N 1
ATOM 642 C CA . ALA A 1 90 ? 9.891 -10.292 -8.815 1.00 93.50 90 ALA A CA 1
ATOM 643 C C . ALA A 1 90 ? 11.069 -11.268 -8.778 1.00 93.50 90 ALA A C 1
ATOM 645 O O . ALA A 1 90 ? 10.881 -12.477 -8.644 1.00 93.50 90 ALA A O 1
ATOM 646 N N . THR A 1 91 ? 12.283 -10.753 -8.956 1.00 93.31 91 THR A N 1
ATOM 647 C CA . THR A 1 91 ? 13.493 -11.577 -9.097 1.00 93.31 91 THR A CA 1
ATOM 648 C C . THR A 1 91 ? 14.649 -11.004 -8.301 1.00 93.31 91 THR A C 1
ATOM 650 O O . THR A 1 91 ? 14.774 -9.789 -8.181 1.00 93.31 91 THR A O 1
ATOM 653 N N . SER A 1 92 ? 15.536 -11.862 -7.797 1.00 89.12 92 SER A N 1
ATOM 654 C CA . SER A 1 92 ? 16.778 -11.395 -7.178 1.00 89.12 92 SER A CA 1
ATOM 655 C C . SER A 1 92 ? 17.693 -10.753 -8.226 1.00 89.12 92 SER A C 1
ATOM 657 O O . SER A 1 92 ? 17.836 -11.270 -9.333 1.00 89.12 92 SER A O 1
ATOM 659 N N . ALA A 1 93 ? 18.303 -9.626 -7.875 1.00 85.12 93 ALA A N 1
ATOM 660 C CA . ALA A 1 93 ? 19.220 -8.866 -8.710 1.00 85.12 93 ALA A CA 1
ATOM 661 C C . ALA A 1 93 ? 20.375 -8.303 -7.862 1.00 85.12 93 ALA A C 1
ATOM 663 O O . ALA A 1 93 ? 20.224 -8.135 -6.647 1.00 85.12 93 ALA A O 1
ATOM 664 N N . PRO A 1 94 ? 21.529 -7.987 -8.469 1.00 82.06 94 PRO A N 1
ATOM 665 C CA . PRO A 1 94 ? 22.560 -7.214 -7.790 1.00 82.06 94 PRO A CA 1
ATOM 666 C C . PRO A 1 94 ? 22.052 -5.796 -7.505 1.00 82.06 94 PRO A C 1
ATOM 668 O O . PRO A 1 94 ? 21.360 -5.193 -8.328 1.00 82.06 94 PRO A O 1
ATOM 671 N N . CYS A 1 95 ? 22.402 -5.245 -6.345 1.00 81.75 95 CYS A N 1
ATOM 672 C CA . CYS A 1 95 ? 22.117 -3.845 -6.061 1.00 81.75 95 CYS A CA 1
ATOM 673 C C . CYS A 1 95 ? 22.997 -2.935 -6.927 1.00 81.75 95 CYS A C 1
ATOM 675 O O . CYS A 1 95 ? 24.213 -3.120 -6.990 1.00 81.75 95 CYS A O 1
ATOM 677 N N . ALA A 1 96 ? 22.405 -1.919 -7.561 1.00 70.06 96 ALA A N 1
ATOM 678 C CA . ALA A 1 96 ? 23.190 -0.854 -8.171 1.00 70.06 96 ALA A CA 1
ATOM 679 C C . ALA A 1 96 ? 23.938 -0.080 -7.071 1.00 70.06 96 ALA A C 1
ATOM 681 O O . ALA A 1 96 ? 23.376 0.237 -6.016 1.00 70.06 96 ALA A O 1
ATOM 682 N N . SER A 1 97 ? 25.212 0.217 -7.316 1.00 53.25 97 SER A N 1
ATOM 683 C CA . SER A 1 97 ? 26.076 1.007 -6.439 1.00 53.25 97 SER A CA 1
ATOM 684 C C . SER A 1 97 ? 25.491 2.412 -6.249 1.00 53.25 97 SER A C 1
ATOM 686 O O . SER A 1 97 ? 25.688 3.287 -7.087 1.00 53.25 97 SER A O 1
ATOM 688 N N . GLY A 1 98 ? 24.724 2.607 -5.175 1.00 53.16 98 GLY A N 1
ATOM 689 C CA . GLY A 1 98 ? 24.077 3.881 -4.842 1.00 53.16 98 GLY A CA 1
ATOM 690 C C . GLY A 1 98 ? 22.793 3.749 -4.018 1.00 53.16 98 GLY A C 1
ATOM 691 O O . GLY A 1 98 ? 22.484 4.651 -3.249 1.00 53.16 98 GLY A O 1
ATOM 692 N N . GLY A 1 99 ? 22.076 2.622 -4.117 1.00 48.28 99 GLY A N 1
ATOM 693 C CA . GLY A 1 99 ? 20.827 2.384 -3.366 1.00 48.28 99 GLY A CA 1
ATOM 694 C C . GLY A 1 99 ? 20.997 1.583 -2.072 1.00 48.28 99 GLY A C 1
ATOM 695 O O . GLY A 1 99 ? 20.055 1.421 -1.302 1.00 48.28 99 GLY A O 1
ATOM 696 N N . ALA A 1 100 ? 22.197 1.065 -1.828 1.00 50.38 100 ALA A N 1
ATOM 697 C CA . ALA A 1 100 ? 22.481 0.172 -0.724 1.00 50.38 100 ALA A CA 1
ATOM 698 C C . ALA A 1 100 ? 23.659 0.749 0.068 1.00 50.38 100 ALA A C 1
ATOM 700 O O . ALA A 1 100 ? 24.724 0.980 -0.500 1.00 50.38 100 ALA A O 1
ATOM 701 N N . GLY A 1 101 ? 23.460 1.025 1.365 1.00 49.09 101 GLY A N 1
ATOM 702 C CA . GLY A 1 101 ? 24.495 1.616 2.225 1.00 49.09 101 GLY A CA 1
ATOM 703 C C . GLY A 1 101 ? 25.845 0.896 2.106 1.00 49.09 101 GLY A C 1
ATOM 704 O O . GLY A 1 101 ? 25.877 -0.305 1.843 1.00 49.09 101 GLY A O 1
ATOM 705 N N . VAL A 1 102 ? 26.942 1.630 2.278 1.00 47.12 102 VAL A N 1
ATOM 706 C CA . VAL A 1 102 ? 28.314 1.140 2.076 1.00 47.12 102 VAL A CA 1
ATOM 707 C C . VAL A 1 102 ? 28.602 -0.167 2.837 1.00 47.12 102 VAL A C 1
ATOM 709 O O . VAL A 1 102 ? 28.399 -0.247 4.046 1.00 47.12 102 VAL A O 1
ATOM 712 N N . GLY A 1 103 ? 29.095 -1.181 2.117 1.00 51.66 103 GLY A N 1
ATOM 713 C CA . GLY A 1 103 ? 29.567 -2.458 2.666 1.00 51.66 103 GLY A CA 1
ATOM 714 C C . GLY A 1 103 ? 28.631 -3.653 2.429 1.00 51.66 103 GLY A C 1
ATOM 715 O O . GLY A 1 103 ? 27.474 -3.635 2.844 1.00 51.66 103 GLY A O 1
ATOM 716 N N . GLN A 1 104 ? 29.211 -4.719 1.866 1.00 52.19 104 GLN A N 1
ATOM 717 C CA . GLN A 1 104 ? 28.677 -6.067 1.589 1.00 52.19 104 GLN A CA 1
ATOM 718 C C . GLN A 1 104 ? 27.957 -6.286 0.249 1.00 52.19 104 GLN A C 1
ATOM 720 O O . GLN A 1 104 ? 27.303 -5.390 -0.282 1.00 52.19 104 GLN A O 1
ATOM 725 N N . ASP A 1 105 ? 28.079 -7.521 -0.259 1.00 60.97 105 ASP A N 1
ATOM 726 C CA . ASP A 1 105 ? 27.357 -8.094 -1.404 1.00 60.97 105 ASP A CA 1
ATOM 727 C C . ASP A 1 105 ? 25.849 -8.112 -1.120 1.00 60.97 105 ASP A C 1
ATOM 729 O O . ASP A 1 105 ? 25.258 -9.119 -0.720 1.00 60.97 105 ASP A O 1
ATOM 733 N N . LYS A 1 106 ? 25.214 -6.950 -1.250 1.00 70.56 106 LYS A N 1
ATOM 734 C CA . LYS A 1 106 ? 23.791 -6.799 -0.973 1.00 70.56 106 LYS A CA 1
ATOM 735 C C . LYS A 1 106 ? 22.992 -7.418 -2.113 1.00 70.56 106 LYS A C 1
ATOM 737 O O . LYS A 1 106 ? 23.132 -7.043 -3.278 1.00 70.56 106 LYS A O 1
ATOM 742 N N . LYS A 1 107 ? 22.149 -8.387 -1.756 1.00 84.12 107 LYS A N 1
ATOM 743 C CA . LYS A 1 107 ? 21.110 -8.907 -2.640 1.00 84.12 107 LYS A CA 1
ATOM 744 C C . LYS A 1 107 ? 20.005 -7.863 -2.711 1.00 84.12 107 LYS A C 1
ATOM 746 O O . LYS A 1 107 ? 19.601 -7.317 -1.689 1.00 84.12 107 LYS A O 1
ATOM 751 N N . CYS A 1 108 ? 19.541 -7.582 -3.915 1.00 90.50 108 CYS A N 1
ATOM 752 C CA . CYS A 1 108 ? 18.371 -6.759 -4.154 1.00 90.50 108 CYS A CA 1
ATOM 753 C C . CYS A 1 108 ? 17.266 -7.623 -4.767 1.00 90.50 108 CYS A C 1
ATOM 755 O O . CYS A 1 108 ? 17.516 -8.693 -5.331 1.00 90.50 108 CYS A O 1
ATOM 757 N N . VAL A 1 109 ? 16.035 -7.143 -4.670 1.00 91.56 109 VAL A N 1
ATOM 758 C CA . VAL A 1 109 ? 14.902 -7.637 -5.443 1.00 91.56 109 VAL A CA 1
ATOM 759 C C . VAL A 1 109 ? 14.587 -6.597 -6.508 1.00 91.56 109 VAL A C 1
ATOM 761 O O . VAL A 1 109 ? 14.423 -5.416 -6.215 1.00 91.56 109 VAL A O 1
ATOM 764 N N . SER A 1 110 ? 14.529 -7.052 -7.752 1.00 93.00 110 SER A N 1
ATOM 765 C CA . SER A 1 110 ? 14.128 -6.272 -8.910 1.00 93.00 110 SER A CA 1
ATOM 766 C C . SER A 1 110 ? 12.690 -6.626 -9.273 1.00 93.00 110 SER A C 1
ATOM 768 O O . SER A 1 110 ? 12.362 -7.803 -9.458 1.00 93.00 110 SER A O 1
ATOM 770 N N . LEU A 1 111 ? 11.840 -5.607 -9.347 1.00 94.62 111 LEU A N 1
ATOM 771 C CA . LEU A 1 111 ? 10.411 -5.703 -9.611 1.00 94.62 111 LEU A CA 1
ATOM 772 C C . LEU A 1 111 ? 10.081 -4.976 -10.912 1.00 94.62 111 LEU A C 1
ATOM 774 O O . LEU A 1 111 ? 10.322 -3.773 -11.015 1.00 94.62 111 LEU A O 1
ATOM 778 N N . ALA A 1 112 ? 9.507 -5.679 -11.888 1.00 96.50 112 ALA A N 1
ATOM 779 C CA . ALA A 1 112 ? 8.861 -5.009 -13.012 1.00 96.50 112 ALA A CA 1
ATOM 780 C C . ALA A 1 112 ? 7.421 -4.701 -12.606 1.00 96.50 112 ALA A C 1
ATOM 782 O O . ALA A 1 112 ? 6.637 -5.622 -12.372 1.00 96.50 112 ALA A O 1
ATOM 783 N N . VAL A 1 113 ? 7.079 -3.422 -12.500 1.00 96.81 113 VAL A N 1
ATOM 784 C CA . VAL A 1 113 ? 5.758 -2.971 -12.058 1.00 96.81 113 VAL A CA 1
ATOM 785 C C . VAL A 1 113 ? 5.077 -2.247 -13.203 1.00 96.81 113 VAL A C 1
ATOM 787 O O . VAL A 1 113 ? 5.622 -1.285 -13.737 1.00 96.81 113 VAL A O 1
ATOM 790 N N . ARG A 1 114 ? 3.885 -2.701 -13.583 1.00 97.56 114 ARG A N 1
ATOM 791 C CA . ARG A 1 114 ? 3.031 -1.997 -14.539 1.00 97.56 114 ARG A CA 1
ATOM 792 C C . ARG A 1 114 ? 2.173 -0.992 -13.791 1.00 97.56 114 ARG A C 1
ATOM 794 O O . ARG A 1 114 ? 1.442 -1.388 -12.889 1.00 97.56 114 ARG A O 1
ATOM 801 N N . LEU A 1 115 ? 2.224 0.270 -14.190 1.00 96.75 115 LEU A N 1
ATOM 802 C CA . LEU A 1 115 ? 1.354 1.308 -13.647 1.00 96.75 115 LEU A CA 1
ATOM 803 C C . LEU A 1 115 ? -0.086 1.064 -14.116 1.00 96.75 115 LEU A C 1
ATOM 805 O O . LEU A 1 115 ? -0.333 0.896 -15.310 1.00 96.75 115 LEU A O 1
ATOM 809 N N . ALA A 1 116 ? -1.029 0.997 -13.183 1.00 94.94 116 ALA A N 1
ATOM 810 C CA . ALA A 1 116 ? -2.447 0.788 -13.469 1.00 94.94 116 ALA A CA 1
ATOM 811 C C . ALA A 1 116 ? -3.195 2.118 -13.664 1.00 94.94 116 ALA A C 1
ATOM 813 O O . ALA A 1 116 ? -4.167 2.170 -14.415 1.00 94.94 116 ALA A O 1
ATOM 814 N N . ASP A 1 117 ? -2.722 3.192 -13.030 1.00 93.62 117 ASP A N 1
ATOM 815 C CA . ASP A 1 117 ? -3.269 4.544 -13.139 1.00 93.62 117 ASP A CA 1
ATOM 816 C C . ASP A 1 117 ? -2.151 5.614 -13.122 1.00 93.62 117 ASP A C 1
ATOM 818 O O . ASP A 1 117 ? -0.991 5.334 -13.438 1.00 93.62 117 ASP A O 1
ATOM 822 N N . GLY A 1 118 ? -2.507 6.866 -12.822 1.00 89.56 118 GLY A N 1
ATOM 823 C CA . GLY A 1 118 ? -1.585 8.000 -12.831 1.00 89.56 118 GLY A CA 1
ATOM 824 C C . GLY A 1 118 ? -1.353 8.570 -14.230 1.00 89.56 118 GLY A C 1
ATOM 825 O O . GLY A 1 118 ? -2.195 8.447 -15.117 1.00 89.56 118 GLY A O 1
ATOM 826 N N . ASP A 1 119 ? -0.210 9.229 -14.412 1.00 91.50 119 ASP A N 1
ATOM 827 C CA . ASP A 1 119 ? 0.086 10.000 -15.628 1.00 91.50 119 ASP A CA 1
ATOM 828 C C . ASP A 1 119 ? 0.695 9.140 -16.759 1.00 91.50 119 ASP A C 1
ATOM 830 O O . ASP A 1 119 ? 0.8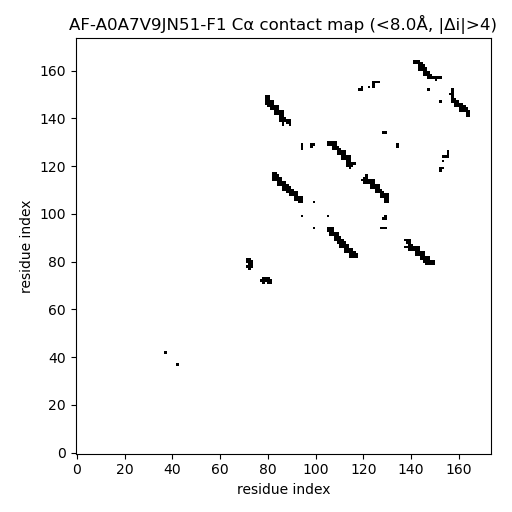21 9.609 -17.888 1.00 91.50 119 ASP A O 1
ATOM 834 N N . SER A 1 120 ? 1.019 7.869 -16.476 1.00 92.81 120 SER A N 1
ATOM 835 C CA . SER A 1 120 ? 1.547 6.893 -17.448 1.00 92.81 120 SER A CA 1
ATOM 836 C C . SER A 1 120 ? 0.944 5.477 -17.299 1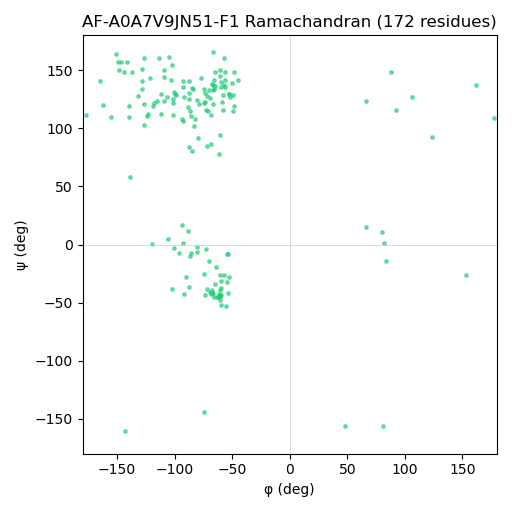.00 92.81 120 SER A C 1
ATOM 838 O O . SER A 1 120 ? 1.693 4.514 -17.098 1.00 92.81 120 SER A O 1
ATOM 840 N N . PRO A 1 121 ? -0.385 5.280 -17.391 1.00 94.69 121 PRO A N 1
ATOM 841 C CA . PRO A 1 121 ? -0.975 3.946 -17.270 1.00 94.69 121 PRO A CA 1
ATOM 842 C C . PRO A 1 121 ? -0.438 2.981 -18.340 1.00 94.69 121 PRO A C 1
ATOM 844 O O . PRO A 1 121 ? -0.258 3.345 -19.501 1.00 94.69 121 PRO A O 1
ATOM 847 N N . GLY A 1 122 ? -0.187 1.732 -17.955 1.00 95.44 122 GLY A N 1
ATOM 848 C CA . GLY A 1 122 ? 0.353 0.679 -18.817 1.00 95.44 122 GLY A CA 1
ATOM 849 C C . GLY A 1 122 ? 1.878 0.677 -18.958 1.00 95.44 122 GLY A C 1
ATOM 850 O O . GLY A 1 122 ? 2.432 -0.337 -19.388 1.00 95.44 122 GLY A O 1
ATOM 851 N N . VAL A 1 123 ? 2.570 1.751 -18.561 1.00 96.69 123 VAL A N 1
ATOM 852 C CA . VAL A 1 123 ? 4.039 1.787 -18.552 1.00 96.69 123 VAL A CA 1
ATOM 853 C C . VAL A 1 123 ? 4.577 0.827 -17.495 1.00 96.69 123 VAL A C 1
ATOM 855 O O . VAL A 1 123 ? 4.047 0.730 -16.387 1.00 96.69 123 VAL A O 1
ATOM 858 N N . VAL A 1 124 ? 5.638 0.102 -17.854 1.00 97.25 124 VAL A N 1
ATOM 859 C CA . VAL A 1 124 ? 6.351 -0.798 -16.947 1.00 97.25 124 VAL A CA 1
ATOM 860 C C . VAL A 1 124 ? 7.621 -0.114 -16.468 1.00 97.25 124 VAL A C 1
ATOM 862 O O . VAL A 1 124 ? 8.479 0.242 -17.273 1.00 97.25 124 VAL A O 1
ATOM 865 N N . ILE A 1 125 ? 7.744 0.037 -15.156 1.00 95.75 125 ILE A N 1
ATOM 866 C CA . ILE A 1 125 ? 8.923 0.591 -14.492 1.00 95.75 125 ILE A CA 1
ATOM 867 C C . ILE A 1 125 ? 9.670 -0.505 -13.732 1.00 95.75 125 ILE A C 1
ATOM 869 O O . ILE A 1 125 ? 9.067 -1.466 -13.247 1.00 95.75 125 ILE A O 1
ATOM 873 N N . GLN A 1 126 ? 10.987 -0.347 -13.605 1.00 94.44 126 GLN A N 1
ATOM 874 C CA . GLN A 1 126 ? 11.835 -1.275 -12.862 1.00 94.44 126 GLN A CA 1
ATOM 875 C C . GLN A 1 126 ? 12.163 -0.702 -11.483 1.00 94.44 126 GLN A C 1
ATOM 877 O O . GLN A 1 126 ? 12.905 0.269 -11.370 1.00 94.44 126 GLN A O 1
ATOM 882 N N . GLN A 1 127 ? 11.628 -1.314 -10.431 1.00 92.31 127 GLN A N 1
ATOM 883 C CA . GLN A 1 127 ? 11.912 -0.949 -9.046 1.00 92.31 127 GLN A CA 1
ATOM 884 C C . GLN A 1 127 ? 12.942 -1.911 -8.461 1.00 92.31 127 GLN A C 1
ATOM 886 O O . GLN A 1 127 ? 12.782 -3.126 -8.553 1.00 92.31 127 GLN A O 1
ATOM 891 N N . VAL A 1 128 ? 14.005 -1.380 -7.861 1.00 90.25 128 VAL A N 1
ATOM 892 C CA . VAL A 1 128 ? 15.056 -2.184 -7.226 1.00 90.25 128 VAL A CA 1
ATOM 893 C C . VAL A 1 128 ? 15.106 -1.831 -5.751 1.00 90.25 128 VAL A C 1
ATOM 895 O O . VAL A 1 128 ? 15.351 -0.682 -5.395 1.00 90.25 128 VAL A O 1
ATOM 898 N N . LEU A 1 129 ? 14.867 -2.824 -4.900 1.00 88.44 129 LEU A N 1
ATOM 899 C CA . LEU A 1 129 ? 14.836 -2.666 -3.452 1.00 88.44 129 LEU A CA 1
ATOM 900 C C . LEU A 1 129 ? 15.879 -3.588 -2.814 1.00 88.44 129 LEU A C 1
ATOM 902 O O . LEU A 1 129 ? 16.054 -4.713 -3.290 1.00 88.44 129 LEU A O 1
ATOM 906 N N . PRO A 1 130 ? 16.555 -3.166 -1.735 1.00 88.88 130 PRO A N 1
ATOM 907 C CA . PRO A 1 130 ? 17.394 -4.067 -0.952 1.00 88.88 130 PRO A CA 1
ATOM 908 C C . PRO A 1 130 ? 16.589 -5.270 -0.428 1.00 88.88 130 PRO A C 1
ATOM 910 O O . PRO A 1 130 ? 15.458 -5.110 0.030 1.00 88.88 130 PRO A O 1
ATOM 913 N N . ASP A 1 131 ? 17.151 -6.480 -0.492 1.00 89.06 131 ASP A N 1
ATOM 914 C CA . ASP A 1 131 ? 16.565 -7.694 0.102 1.00 89.06 131 ASP A CA 1
ATOM 915 C C . ASP A 1 131 ? 16.970 -7.781 1.581 1.00 89.06 131 ASP A C 1
ATOM 917 O O . ASP A 1 131 ? 17.937 -8.448 1.954 1.00 89.06 131 ASP A O 1
ATOM 921 N N . GLU A 1 132 ? 16.257 -7.038 2.426 1.00 86.38 132 GLU A N 1
ATOM 922 C CA . GLU A 1 132 ? 16.461 -6.972 3.873 1.00 86.38 132 GLU A CA 1
ATOM 923 C C . GLU A 1 132 ? 15.368 -7.768 4.608 1.00 86.38 132 GLU A C 1
ATOM 925 O O . GLU A 1 132 ? 14.303 -8.028 4.047 1.00 86.38 132 GLU A O 1
ATOM 930 N N . PRO 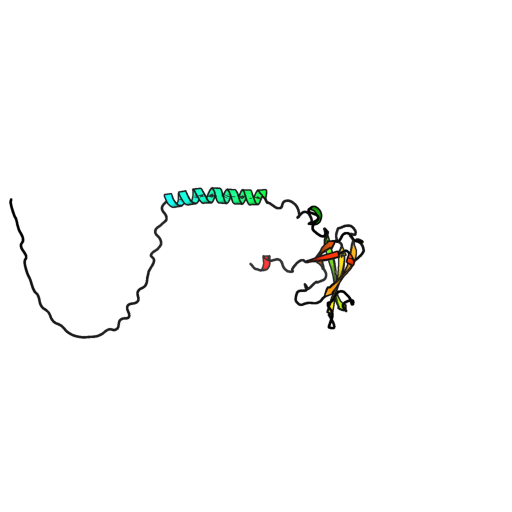A 1 133 ? 15.563 -8.148 5.886 1.00 86.19 133 PRO A N 1
ATOM 931 C CA . PRO A 1 133 ? 14.541 -8.872 6.650 1.00 86.19 133 PRO A CA 1
ATOM 932 C C . PRO A 1 133 ? 13.188 -8.149 6.742 1.00 86.19 133 PRO A C 1
ATOM 934 O O . PRO A 1 133 ? 12.155 -8.794 6.902 1.00 86.19 133 PRO A O 1
ATOM 937 N N . SER A 1 134 ? 13.192 -6.817 6.646 1.00 83.81 134 SER A N 1
ATOM 938 C CA . SER A 1 134 ? 11.997 -5.970 6.616 1.00 83.81 134 SER A CA 1
ATOM 939 C C . SER A 1 134 ? 11.402 -5.779 5.219 1.00 83.81 134 SER A C 1
ATOM 941 O O . SER A 1 134 ? 10.307 -5.228 5.109 1.00 83.81 134 SER A O 1
ATOM 943 N N . THR A 1 135 ? 12.093 -6.203 4.156 1.00 86.06 135 THR A N 1
ATOM 944 C CA . THR A 1 135 ? 11.607 -6.060 2.783 1.00 86.06 135 THR A CA 1
ATOM 945 C C . THR A 1 135 ? 10.454 -7.034 2.539 1.00 86.06 135 THR A C 1
ATOM 947 O O . THR A 1 135 ? 10.589 -8.237 2.790 1.00 86.06 135 THR A O 1
ATOM 950 N N . PRO A 1 136 ? 9.307 -6.551 2.034 1.00 87.56 136 PRO A N 1
ATOM 951 C CA . PRO A 1 136 ? 8.201 -7.417 1.662 1.00 87.56 136 PRO A CA 1
ATOM 952 C C . PRO A 1 136 ? 8.595 -8.498 0.656 1.00 87.56 136 PRO A C 1
ATOM 954 O O . PRO A 1 136 ? 9.432 -8.296 -0.225 1.00 87.56 136 PRO A O 1
ATOM 957 N N . ARG A 1 137 ? 7.932 -9.653 0.746 1.00 88.94 137 ARG A N 1
ATOM 958 C CA . ARG A 1 137 ? 8.017 -10.686 -0.288 1.00 88.94 137 ARG A CA 1
ATOM 959 C C . ARG A 1 137 ? 6.984 -10.382 -1.364 1.00 88.94 137 ARG A C 1
ATOM 961 O O . ARG A 1 137 ? 5.789 -10.497 -1.116 1.00 88.94 137 ARG A O 1
ATOM 968 N N . PHE A 1 138 ? 7.465 -10.000 -2.540 1.00 90.31 138 PHE A N 1
ATOM 969 C CA . PHE A 1 138 ? 6.631 -9.727 -3.704 1.00 90.31 138 PHE A CA 1
ATOM 970 C C . PHE A 1 138 ? 6.489 -10.979 -4.566 1.00 90.31 138 PHE A C 1
ATOM 972 O O . PHE A 1 138 ? 7.453 -11.716 -4.779 1.00 90.31 138 PHE A O 1
ATOM 979 N N . ALA A 1 139 ? 5.292 -11.185 -5.099 1.00 90.56 139 ALA A N 1
ATOM 980 C CA . ALA A 1 139 ? 5.002 -12.190 -6.107 1.00 90.56 139 ALA A CA 1
ATOM 981 C C . ALA A 1 139 ? 4.322 -11.551 -7.321 1.00 90.56 139 ALA A C 1
ATOM 983 O O . ALA A 1 139 ? 3.749 -10.462 -7.242 1.00 90.56 139 ALA A O 1
ATOM 984 N N . VAL A 1 140 ? 4.372 -12.254 -8.450 1.00 93.62 140 VAL A N 1
ATOM 985 C CA . VAL A 1 140 ? 3.639 -11.865 -9.658 1.00 93.62 140 VAL A CA 1
ATOM 986 C C . VAL A 1 140 ? 2.148 -11.739 -9.337 1.00 93.62 140 VAL A C 1
ATOM 988 O O . VAL A 1 140 ? 1.580 -12.589 -8.653 1.00 93.62 140 VAL A O 1
ATOM 991 N N . GLY A 1 141 ? 1.525 -10.668 -9.824 1.00 90.81 141 GLY A N 1
ATOM 992 C CA . GLY A 1 141 ? 0.119 -10.352 -9.581 1.00 90.81 141 GLY A CA 1
ATOM 993 C C . GLY A 1 141 ? -0.154 -9.655 -8.248 1.00 90.81 141 GLY A C 1
ATOM 994 O O . GLY A 1 141 ? -1.308 -9.375 -7.945 1.00 90.81 141 GLY A O 1
ATOM 995 N N . ASN A 1 142 ? 0.865 -9.362 -7.433 1.00 91.81 142 ASN A N 1
ATOM 996 C CA . ASN A 1 142 ? 0.670 -8.501 -6.268 1.00 91.81 142 ASN A CA 1
ATOM 997 C C . ASN A 1 142 ? 0.341 -7.075 -6.716 1.00 91.81 142 ASN A C 1
ATOM 999 O O . ASN A 1 142 ? 1.037 -6.508 -7.560 1.00 91.81 142 ASN A O 1
ATOM 1003 N N . HIS A 1 143 ? -0.684 -6.499 -6.096 1.00 92.69 143 HIS A N 1
ATOM 1004 C CA . HIS A 1 143 ? -0.990 -5.082 -6.228 1.00 92.69 143 HIS A CA 1
ATOM 1005 C C . HIS A 1 143 ? -0.134 -4.280 -5.249 1.00 92.69 143 HIS A C 1
ATOM 1007 O O . HIS A 1 143 ? -0.005 -4.639 -4.071 1.00 92.69 143 HIS A O 1
ATOM 1013 N N . VAL A 1 144 ? 0.445 -3.197 -5.753 1.00 93.69 144 VAL A N 1
ATOM 1014 C CA . VAL A 1 144 ? 1.300 -2.273 -5.009 1.00 93.69 144 VAL A CA 1
ATOM 1015 C C . VAL A 1 144 ? 0.813 -0.844 -5.193 1.00 93.69 144 VAL A C 1
ATOM 1017 O O . VAL A 1 144 ? 0.252 -0.495 -6.230 1.00 93.69 144 VAL A O 1
ATOM 1020 N N . VAL A 1 145 ? 1.065 -0.011 -4.189 1.00 92.88 145 VAL A N 1
ATOM 1021 C CA . VAL A 1 145 ? 0.840 1.432 -4.256 1.00 92.88 145 VAL A CA 1
ATOM 1022 C C . VAL A 1 145 ? 2.194 2.118 -4.286 1.00 92.88 145 VAL A C 1
ATOM 1024 O O . VAL A 1 145 ? 3.027 1.928 -3.395 1.00 92.88 145 VAL A O 1
ATOM 1027 N N . LEU A 1 146 ? 2.414 2.922 -5.318 1.00 93.25 146 LEU A N 1
ATOM 1028 C CA . LEU A 1 146 ? 3.600 3.746 -5.482 1.00 93.25 146 LEU A CA 1
ATOM 1029 C C . LEU A 1 146 ? 3.283 5.199 -5.140 1.00 93.25 146 LEU A C 1
ATOM 1031 O O . LEU A 1 146 ? 2.234 5.710 -5.500 1.00 93.25 146 LEU A O 1
ATOM 1035 N N . GLY A 1 147 ? 4.207 5.887 -4.487 1.00 91.88 147 GLY A N 1
ATOM 1036 C CA . GLY A 1 147 ? 4.208 7.335 -4.368 1.00 91.88 147 GLY A CA 1
ATOM 1037 C C . GLY A 1 147 ? 4.952 7.959 -5.536 1.00 91.88 147 GLY A C 1
ATOM 1038 O O . GLY A 1 147 ? 6.150 7.728 -5.680 1.00 91.88 147 GLY A O 1
ATOM 1039 N N . TYR A 1 148 ? 4.261 8.759 -6.337 1.00 91.19 148 TYR A N 1
ATOM 1040 C CA . TYR A 1 148 ? 4.831 9.540 -7.424 1.00 91.19 148 TYR A CA 1
ATOM 1041 C C . TYR A 1 148 ? 5.320 10.905 -6.938 1.00 91.19 148 TYR A C 1
ATOM 1043 O O . TYR A 1 148 ? 4.574 11.642 -6.286 1.00 91.19 148 TYR A O 1
ATOM 1051 N N . THR A 1 149 ? 6.557 11.237 -7.312 1.00 88.44 149 THR A N 1
ATOM 1052 C CA . THR A 1 149 ? 7.301 12.420 -6.859 1.00 88.44 149 THR A CA 1
ATOM 1053 C C . THR A 1 149 ? 7.180 13.652 -7.736 1.00 88.44 149 THR A C 1
ATOM 1055 O O . THR A 1 149 ? 7.760 14.688 -7.415 1.00 88.44 149 THR A O 1
ATOM 1058 N N . GLY A 1 150 ? 6.397 13.579 -8.814 1.00 87.56 150 GLY A N 1
ATOM 1059 C CA . GLY A 1 150 ? 6.235 14.689 -9.757 1.00 87.56 150 GLY A CA 1
ATOM 1060 C C . GLY A 1 150 ? 7.374 14.816 -10.773 1.00 87.56 150 GLY A C 1
ATOM 1061 O O . GLY A 1 150 ? 7.452 15.833 -11.456 1.00 87.56 150 GLY A O 1
ATOM 1062 N N . GLY A 1 151 ? 8.261 13.816 -10.855 1.00 89.38 151 GLY A N 1
ATOM 1063 C CA . GLY A 1 151 ? 9.339 13.737 -11.844 1.00 89.38 151 GLY A CA 1
ATOM 1064 C C . GLY A 1 151 ? 8.853 13.364 -13.251 1.00 89.38 151 GLY A C 1
ATOM 1065 O O . GLY A 1 151 ? 7.784 13.765 -13.691 1.00 89.38 151 GLY A O 1
ATOM 1066 N N . ASN A 1 152 ? 9.646 12.592 -13.996 1.00 93.06 152 ASN A N 1
ATOM 1067 C CA . ASN A 1 152 ? 9.193 12.032 -15.270 1.00 93.06 152 ASN A CA 1
ATOM 1068 C C . ASN A 1 152 ? 8.300 10.802 -15.004 1.00 93.06 152 ASN A C 1
ATOM 1070 O O . ASN A 1 152 ? 8.794 9.828 -14.430 1.00 93.06 152 ASN A O 1
ATOM 1074 N N . PRO A 1 153 ? 7.029 10.778 -15.441 1.00 91.44 153 PRO A N 1
ATOM 1075 C CA . PRO A 1 153 ? 6.108 9.686 -15.131 1.00 91.44 153 PRO A CA 1
ATOM 1076 C C . PRO A 1 153 ? 6.411 8.385 -15.892 1.00 91.44 153 PRO A C 1
ATOM 1078 O O . PRO A 1 153 ? 5.736 7.382 -15.697 1.00 91.44 153 PRO A O 1
ATOM 1081 N N . SER A 1 154 ? 7.388 8.369 -16.799 1.00 92.19 154 SER A N 1
ATOM 1082 C CA . SER A 1 154 ? 7.892 7.140 -17.434 1.00 92.19 154 SER A CA 1
ATOM 1083 C C . SER A 1 154 ? 9.200 6.634 -16.812 1.00 92.19 154 SER A C 1
ATOM 1085 O O . SER A 1 154 ? 9.708 5.594 -17.223 1.00 92.19 154 SER A O 1
ATOM 1087 N N . ASP A 1 155 ? 9.760 7.356 -15.837 1.00 92.44 155 ASP A N 1
ATOM 1088 C CA . ASP A 1 155 ? 11.001 6.995 -15.152 1.00 92.44 155 ASP A CA 1
ATOM 1089 C C . ASP A 1 155 ? 10.703 6.349 -13.795 1.00 92.44 155 ASP A C 1
ATOM 1091 O O . ASP A 1 155 ? 9.948 6.890 -12.986 1.00 92.44 155 ASP A O 1
ATOM 1095 N N . ALA A 1 156 ? 11.340 5.210 -13.519 1.00 90.94 156 ALA A N 1
ATOM 1096 C CA . ALA A 1 156 ? 11.220 4.504 -12.252 1.00 90.94 156 ALA A CA 1
ATOM 1097 C C . ALA A 1 156 ? 11.677 5.351 -11.051 1.00 90.94 156 ALA A C 1
ATOM 1099 O O . ALA A 1 156 ? 11.106 5.212 -9.971 1.00 90.94 156 ALA A O 1
ATOM 1100 N N . ALA A 1 157 ? 12.651 6.252 -11.229 1.00 90.94 157 ALA A N 1
ATOM 1101 C CA . ALA A 1 157 ? 13.143 7.124 -10.158 1.00 90.94 157 ALA A CA 1
ATOM 1102 C C . ALA A 1 157 ? 12.079 8.105 -9.629 1.00 90.94 157 ALA A C 1
ATOM 1104 O O . ALA A 1 157 ? 12.196 8.611 -8.512 1.00 90.94 157 ALA A O 1
ATOM 1105 N N . SER A 1 158 ? 11.021 8.350 -10.405 1.00 92.00 158 SER A N 1
ATOM 1106 C CA . SER A 1 158 ? 9.901 9.203 -10.000 1.00 92.00 158 SER A CA 1
ATOM 1107 C C . SER A 1 158 ? 8.897 8.496 -9.088 1.00 92.00 158 SER A C 1
ATOM 1109 O O . SER A 1 158 ? 7.918 9.112 -8.673 1.00 92.00 158 SER A O 1
ATOM 1111 N N . TYR A 1 159 ? 9.103 7.211 -8.792 1.00 92.69 159 TYR A N 1
ATOM 1112 C CA . TYR A 1 159 ? 8.178 6.389 -8.025 1.00 92.69 159 TYR A CA 1
ATOM 1113 C C . TYR A 1 159 ? 8.885 5.687 -6.871 1.00 92.69 159 TYR A C 1
ATOM 1115 O O . TYR A 1 159 ? 9.986 5.164 -7.021 1.00 92.69 159 TYR A O 1
ATOM 1123 N N . GLN A 1 160 ? 8.205 5.605 -5.731 1.00 91.62 160 GLN A N 1
ATOM 1124 C CA . GLN A 1 160 ? 8.649 4.835 -4.574 1.00 91.62 160 GLN A CA 1
ATOM 1125 C C . GLN A 1 160 ? 7.534 3.905 -4.106 1.00 91.62 160 GLN A C 1
ATOM 1127 O O . GLN A 1 160 ? 6.402 4.345 -3.945 1.00 91.62 160 GLN A O 1
ATOM 1132 N N . ILE A 1 161 ? 7.832 2.634 -3.838 1.00 90.44 161 ILE A N 1
ATOM 1133 C CA . ILE A 1 161 ? 6.837 1.713 -3.268 1.00 90.44 161 ILE A CA 1
ATOM 1134 C C . ILE A 1 161 ? 6.483 2.170 -1.847 1.00 90.44 161 ILE A C 1
ATOM 1136 O O . ILE A 1 161 ? 7.362 2.252 -0.991 1.00 90.44 161 ILE A O 1
ATOM 1140 N N . GLN A 1 162 ? 5.204 2.466 -1.607 1.00 89.62 162 GLN A N 1
ATOM 1141 C CA . GLN A 1 162 ? 4.685 2.864 -0.295 1.00 89.62 162 GLN A CA 1
ATOM 1142 C C . GLN A 1 162 ? 3.957 1.725 0.411 1.00 89.62 162 GLN A C 1
ATOM 1144 O O . GLN A 1 162 ? 4.086 1.580 1.624 1.00 89.62 162 GLN A O 1
ATOM 1149 N N . ASP A 1 163 ? 3.202 0.921 -0.339 1.00 87.44 163 ASP A N 1
ATOM 1150 C CA . ASP A 1 163 ? 2.420 -0.177 0.224 1.00 87.44 163 ASP A CA 1
ATOM 1151 C C . ASP A 1 163 ? 2.248 -1.333 -0.774 1.00 87.44 163 ASP A C 1
ATOM 1153 O O . ASP A 1 163 ? 2.475 -1.186 -1.978 1.00 87.44 163 ASP A O 1
ATOM 1157 N N . PHE A 1 164 ? 1.852 -2.499 -0.269 1.00 87.94 164 PHE A N 1
ATOM 1158 C CA . PHE A 1 164 ? 1.579 -3.711 -1.038 1.00 87.94 164 PHE A CA 1
ATOM 1159 C C . PHE A 1 164 ? 0.477 -4.537 -0.367 1.00 87.94 164 PHE A C 1
ATOM 1161 O O . PHE A 1 164 ? 0.346 -4.558 0.858 1.00 87.94 164 PHE A O 1
ATOM 1168 N N . GLN A 1 165 ? -0.298 -5.278 -1.158 1.00 81.31 165 GLN A N 1
ATOM 1169 C CA . GLN A 1 165 ? -1.341 -6.141 -0.603 1.00 81.31 165 GLN A CA 1
ATOM 1170 C C . GLN A 1 165 ? -0.741 -7.352 0.127 1.00 81.31 165 GLN A C 1
ATOM 1172 O O . GLN A 1 165 ? -0.122 -8.233 -0.476 1.00 81.31 165 GLN A O 1
ATOM 1177 N N . ARG A 1 166 ? -0.947 -7.413 1.448 1.00 75.75 166 ARG A N 1
ATOM 1178 C CA . ARG A 1 166 ? -0.487 -8.514 2.308 1.00 75.75 166 ARG A CA 1
ATOM 1179 C C . ARG A 1 166 ? -1.428 -9.713 2.212 1.00 75.75 166 ARG A C 1
ATOM 1181 O O . ARG A 1 166 ? -2.342 -9.824 3.013 1.00 75.75 166 ARG A O 1
ATOM 1188 N N . GLY A 1 167 ? -1.138 -10.640 1.301 1.00 67.06 167 GLY A N 1
ATOM 1189 C CA . GLY A 1 167 ? -1.560 -12.049 1.377 1.00 67.06 167 GLY A CA 1
ATOM 1190 C C . GLY A 1 167 ? -3.037 -12.332 1.709 1.00 67.06 167 GLY A C 1
ATOM 1191 O O . GLY A 1 167 ? -3.928 -11.544 1.414 1.00 67.06 167 GLY A O 1
ATOM 1192 N N . ALA A 1 168 ? -3.303 -13.527 2.250 1.00 63.12 168 ALA A N 1
ATOM 1193 C CA . ALA A 1 168 ? -4.660 -14.027 2.462 1.00 63.12 168 ALA A CA 1
ATOM 1194 C C . ALA A 1 168 ? -5.473 -13.108 3.397 1.00 63.12 168 ALA A C 1
ATOM 1196 O O . ALA A 1 168 ? -4.961 -12.690 4.438 1.00 63.12 168 ALA A O 1
ATOM 1197 N N . PRO A 1 169 ? -6.742 -12.813 3.058 1.00 64.44 169 PRO A N 1
ATOM 1198 C CA . PRO A 1 169 ? -7.563 -11.896 3.833 1.00 64.44 169 PRO A CA 1
ATOM 1199 C C . PRO A 1 169 ? -7.737 -12.403 5.269 1.00 64.44 169 PRO A C 1
ATOM 1201 O O . PRO A 1 169 ? -7.906 -13.602 5.495 1.00 64.44 169 PRO A O 1
ATOM 1204 N N . MET A 1 170 ? -7.788 -11.474 6.229 1.00 69.94 170 MET A N 1
ATOM 1205 C CA . MET A 1 170 ? -7.996 -11.737 7.667 1.00 69.94 170 MET A CA 1
ATOM 1206 C C . MET A 1 170 ? -9.267 -12.553 7.982 1.00 69.94 170 MET A C 1
ATOM 1208 O O . MET A 1 170 ? -9.441 -12.994 9.112 1.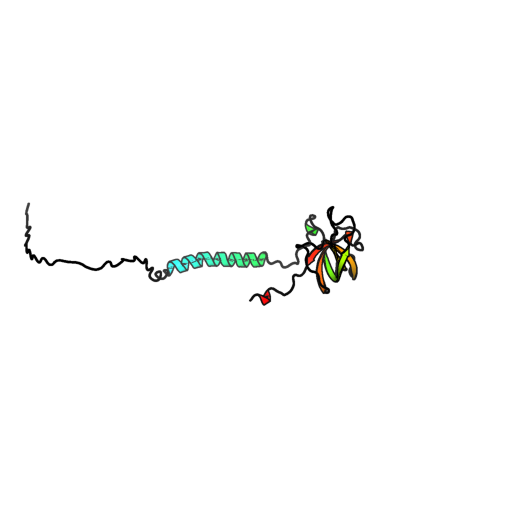00 69.94 170 MET A O 1
ATOM 1212 N N . LEU A 1 171 ? -10.132 -12.795 6.987 1.00 72.56 171 LEU A N 1
ATOM 1213 C CA . LEU A 1 171 ? -11.249 -13.740 7.061 1.00 72.56 171 LEU A CA 1
ATOM 1214 C C . LEU A 1 171 ? -10.829 -15.150 7.513 1.00 72.56 171 LEU A C 1
ATOM 1216 O O . LEU A 1 171 ? -11.646 -15.859 8.085 1.00 72.56 171 LEU A O 1
ATOM 1220 N N . TRP A 1 172 ? -9.585 -15.559 7.254 1.00 73.88 172 TRP A N 1
ATOM 1221 C CA . TRP A 1 172 ? -9.079 -16.890 7.612 1.00 73.88 172 TRP A CA 1
ATOM 1222 C C . TRP A 1 172 ? -8.638 -17.038 9.076 1.00 73.88 172 TRP A C 1
ATOM 1224 O O . TRP A 1 172 ? -8.298 -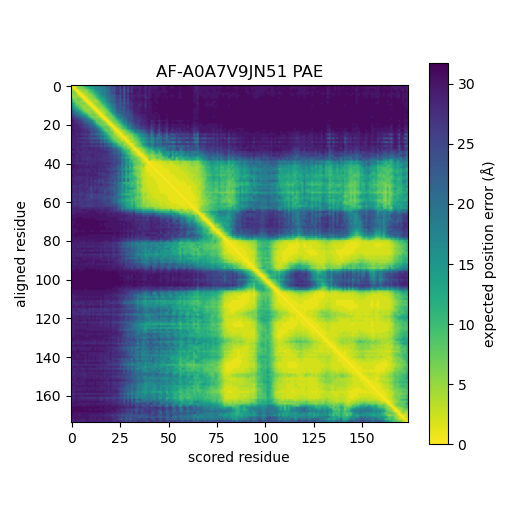18.140 9.492 1.00 73.88 172 TRP A O 1
ATOM 1234 N N . LEU A 1 173 ? -8.624 -15.954 9.856 1.00 71.50 173 LEU A N 1
ATOM 1235 C CA . LEU A 1 173 ? -8.238 -15.957 11.276 1.00 71.50 173 LEU A CA 1
ATOM 1236 C C . LEU A 1 173 ? -9.441 -16.118 12.231 1.00 71.50 173 LEU A C 1
ATOM 1238 O O . LEU A 1 173 ? -9.313 -15.800 13.413 1.00 71.50 173 LEU A O 1
ATOM 1242 N N . ALA A 1 174 ? -10.596 -16.562 11.723 1.00 61.81 174 ALA A N 1
ATOM 1243 C CA . ALA A 1 174 ? -11.823 -16.789 12.493 1.00 61.81 174 ALA A CA 1
ATOM 1244 C C . ALA A 1 174 ? -11.968 -18.243 12.966 1.00 61.81 174 ALA A C 1
ATOM 1246 O O . ALA A 1 174 ? -11.593 -19.158 12.197 1.00 61.81 174 ALA A O 1
#

pLDDT: mean 77.94, std 18.28, range [41.19, 98.44]

Nearest PDB structures (foldseek):
  6th6-assembly1_Ay  TM=6.932E-01  e=4.356E-02  Thermococcus kodakarensis KOD1
  2pqa-assembly1_A  TM=4.383E-01  e=2.722E+00  Homo sapiens
  8v1l-assembly2_D  TM=3.611E-01  e=2.722E+00  Homo sapiens
  3nv0-assembly1_B  TM=3.168E-01  e=1.720E+00  Caenorhabditis elegans
  8of7-assembly1_A  TM=2.848E-01  e=4.310E+00  Streptomyces sp. NL15-2K